Protein AF-A0A259LGR6-F1 (afdb_monomer)

Mean predicted aligned error: 10.88 Å

Structure (mmCIF, N/CA/C/O backbone):
data_AF-A0A259LGR6-F1
#
_entry.id   AF-A0A259LGR6-F1
#
loop_
_atom_site.group_PDB
_atom_site.id
_atom_site.type_symbol
_atom_site.label_atom_id
_atom_site.label_alt_id
_atom_site.label_comp_id
_atom_site.label_asym_id
_atom_site.label_entity_id
_atom_site.label_seq_id
_atom_site.pdbx_PDB_ins_code
_atom_site.Cartn_x
_atom_site.Cartn_y
_atom_site.Cartn_z
_atom_site.occupancy
_atom_site.B_iso_or_equiv
_atom_site.auth_seq_id
_atom_site.auth_comp_id
_atom_site.auth_asym_id
_atom_site.auth_atom_id
_atom_site.pdbx_PDB_model_num
ATOM 1 N N . MET A 1 1 ? -5.328 -1.300 -10.225 1.00 86.06 1 MET A N 1
ATOM 2 C CA . MET A 1 1 ? -5.476 -0.075 -9.410 1.00 86.06 1 MET A CA 1
ATOM 3 C C . MET A 1 1 ? -6.886 0.064 -8.872 1.00 86.06 1 MET A C 1
ATOM 5 O O . MET A 1 1 ? -7.035 0.034 -7.660 1.00 86.06 1 MET A O 1
ATOM 9 N N . MET A 1 2 ? -7.906 0.166 -9.736 1.00 92.00 2 MET A N 1
ATOM 10 C CA . MET A 1 2 ? -9.292 0.417 -9.302 1.00 92.00 2 MET A CA 1
ATOM 11 C C . MET A 1 2 ? -9.820 -0.614 -8.302 1.00 92.00 2 MET A C 1
ATOM 13 O O . MET A 1 2 ? -10.477 -0.239 -7.342 1.00 92.00 2 MET A O 1
ATOM 17 N N . ILE A 1 3 ? -9.450 -1.888 -8.457 1.00 94.19 3 ILE A N 1
ATOM 18 C CA . ILE A 1 3 ? -9.841 -2.928 -7.500 1.00 94.19 3 ILE A CA 1
ATOM 19 C C . ILE A 1 3 ? -9.237 -2.727 -6.101 1.00 94.19 3 ILE A C 1
ATOM 21 O O . ILE A 1 3 ? -9.931 -2.910 -5.110 1.00 94.19 3 ILE A O 1
ATOM 25 N N . GLY A 1 4 ? -7.976 -2.289 -6.006 1.00 93.44 4 GLY A N 1
ATOM 26 C CA . GLY A 1 4 ? -7.335 -2.006 -4.718 1.00 93.44 4 GLY A CA 1
ATOM 27 C C . GLY A 1 4 ? -7.973 -0.804 -4.021 1.00 93.44 4 GLY A C 1
ATOM 28 O O . GLY A 1 4 ? -8.280 -0.871 -2.835 1.00 93.44 4 GLY A O 1
ATOM 29 N N . LEU A 1 5 ? -8.261 0.259 -4.784 1.00 93.44 5 LEU A N 1
ATOM 30 C CA . LEU A 1 5 ? -8.957 1.441 -4.265 1.00 93.44 5 LEU A CA 1
ATOM 31 C C . LEU A 1 5 ? -10.384 1.101 -3.800 1.00 93.44 5 LEU A C 1
ATOM 33 O O . LEU A 1 5 ? -10.808 1.546 -2.739 1.00 93.44 5 LEU A O 1
ATOM 37 N N . TYR A 1 6 ? -11.097 0.277 -4.573 1.00 96.00 6 TYR A N 1
ATOM 38 C CA . TYR A 1 6 ? -12.436 -0.193 -4.229 1.00 96.00 6 TYR A CA 1
ATOM 39 C C . TYR A 1 6 ? -12.437 -0.962 -2.904 1.00 96.00 6 TYR A C 1
ATOM 41 O O . TYR A 1 6 ? -13.186 -0.615 -1.998 1.00 96.00 6 TYR A O 1
ATOM 49 N N . ILE A 1 7 ? -11.545 -1.945 -2.742 1.00 94.81 7 ILE A N 1
ATOM 50 C CA . ILE A 1 7 ? -11.447 -2.721 -1.497 1.00 94.81 7 ILE A CA 1
ATOM 51 C C . ILE A 1 7 ? -11.078 -1.816 -0.311 1.00 94.81 7 ILE A C 1
ATOM 53 O O . ILE A 1 7 ? -11.665 -1.946 0.760 1.00 94.81 7 ILE A O 1
ATOM 57 N N . ALA A 1 8 ? -10.139 -0.880 -0.490 1.00 93.69 8 ALA A N 1
ATOM 58 C CA . ALA A 1 8 ? -9.705 0.024 0.576 1.00 93.69 8 ALA A CA 1
ATOM 59 C C . ALA A 1 8 ? -10.837 0.935 1.094 1.00 93.69 8 ALA A C 1
ATOM 61 O O . ALA A 1 8 ? -10.877 1.261 2.286 1.00 93.69 8 ALA A O 1
ATOM 62 N N . PHE A 1 9 ? -11.754 1.342 0.212 1.00 93.19 9 PHE A N 1
ATOM 63 C CA . PHE A 1 9 ? -12.869 2.217 0.568 1.00 93.19 9 PHE A CA 1
ATOM 64 C C . PHE A 1 9 ? -14.114 1.456 1.034 1.00 93.19 9 PHE A C 1
ATOM 66 O O . PHE A 1 9 ? -14.775 1.901 1.965 1.00 93.19 9 PHE A O 1
ATOM 73 N N . SER A 1 10 ? -14.430 0.319 0.414 1.00 95.44 10 SER A N 1
ATOM 74 C CA . SER A 1 10 ? -15.681 -0.408 0.657 1.00 95.44 10 SER A CA 1
ATOM 75 C C . SER A 1 10 ? -15.605 -1.464 1.758 1.00 95.44 10 SER A C 1
ATOM 77 O O . SER A 1 10 ? -16.646 -1.962 2.169 1.00 95.44 10 SER A O 1
ATOM 79 N N . ALA A 1 11 ? -14.416 -1.853 2.224 1.00 93.75 11 ALA A N 1
ATOM 80 C CA . ALA A 1 11 ? -14.309 -2.835 3.297 1.00 93.75 11 ALA A CA 1
ATOM 81 C C . ALA A 1 11 ? -14.564 -2.206 4.677 1.00 93.75 11 ALA A C 1
ATOM 83 O O . ALA A 1 11 ? -13.938 -1.210 5.033 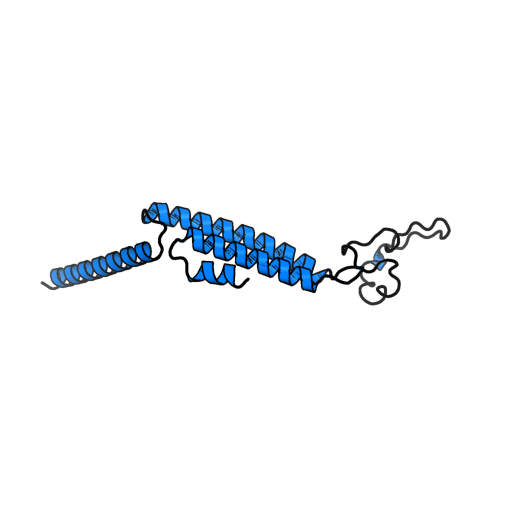1.00 93.75 11 ALA A O 1
ATOM 84 N N . GLU A 1 12 ? -15.429 -2.838 5.470 1.00 94.25 12 GLU A N 1
ATOM 85 C CA . GLU A 1 12 ? -15.658 -2.492 6.884 1.00 94.25 12 GLU A CA 1
ATOM 86 C C . GLU A 1 12 ? -14.577 -3.111 7.784 1.00 94.25 12 GLU A C 1
ATOM 88 O O . GLU A 1 12 ? -14.041 -2.452 8.675 1.00 94.25 12 GLU A O 1
ATOM 93 N N . ASN A 1 13 ? -14.125 -4.318 7.439 1.00 96.44 13 ASN A N 1
ATOM 94 C CA . ASN A 1 13 ? -13.025 -4.989 8.120 1.00 96.44 13 ASN A CA 1
ATOM 95 C C . ASN A 1 13 ? -11.675 -4.292 7.874 1.00 96.44 13 ASN A C 1
ATOM 97 O O . ASN A 1 13 ? -11.220 -4.151 6.728 1.00 96.44 13 ASN A O 1
ATOM 101 N N . LEU A 1 14 ? -10.976 -3.946 8.956 1.00 96.00 14 LEU A N 1
ATOM 102 C CA . LEU A 1 14 ? -9.715 -3.204 8.905 1.00 96.00 14 LEU A CA 1
ATOM 103 C C . LEU A 1 14 ? -8.585 -3.963 8.183 1.00 96.00 14 LEU A C 1
ATOM 105 O O . LEU A 1 14 ? -7.795 -3.350 7.462 1.00 96.00 14 LEU A O 1
ATOM 109 N N . ILE A 1 15 ? -8.523 -5.296 8.301 1.00 96.06 15 ILE A N 1
ATOM 110 C CA . ILE A 1 15 ? -7.523 -6.121 7.598 1.00 96.06 15 ILE A CA 1
ATOM 111 C C . ILE A 1 15 ? -7.784 -6.092 6.092 1.00 96.06 15 ILE A C 1
ATOM 113 O O . ILE A 1 15 ? -6.855 -5.928 5.300 1.00 96.06 15 ILE A O 1
ATOM 117 N N . LYS A 1 16 ? -9.050 -6.202 5.671 1.00 95.44 16 LYS A N 1
ATOM 118 C CA . LYS A 1 16 ? -9.415 -6.136 4.247 1.00 95.44 16 LYS A CA 1
ATOM 119 C C . LYS A 1 16 ? -9.087 -4.768 3.650 1.00 95.44 16 LYS A C 1
ATOM 121 O O . LYS A 1 16 ? -8.556 -4.722 2.541 1.00 95.44 16 LYS A O 1
ATOM 126 N N . ARG A 1 17 ? -9.309 -3.670 4.385 1.00 95.94 17 ARG A N 1
ATOM 127 C CA . ARG A 1 17 ? -8.886 -2.325 3.945 1.00 95.94 17 ARG A CA 1
ATOM 128 C C . ARG A 1 17 ? -7.377 -2.252 3.730 1.00 95.94 17 ARG A C 1
ATOM 130 O O . ARG A 1 17 ? -6.934 -1.713 2.716 1.00 95.94 17 ARG A O 1
ATOM 137 N N . LEU A 1 18 ? -6.595 -2.849 4.632 1.00 96.25 18 LEU A N 1
ATOM 138 C CA . LEU A 1 18 ? -5.138 -2.888 4.523 1.00 96.25 18 LEU A CA 1
ATOM 139 C C . LEU A 1 18 ? -4.656 -3.706 3.312 1.00 96.25 18 LEU A C 1
ATOM 141 O O . LEU A 1 18 ? -3.744 -3.283 2.603 1.00 96.25 18 LEU A O 1
ATOM 145 N N . VAL A 1 19 ? -5.303 -4.840 3.027 1.00 95.81 19 VAL A N 1
ATOM 146 C CA . VAL A 1 19 ? -5.048 -5.634 1.810 1.00 95.81 19 VAL A CA 1
ATOM 147 C C . VAL A 1 19 ? -5.423 -4.849 0.547 1.00 95.81 19 VAL A C 1
ATOM 149 O O . VAL A 1 19 ? -4.693 -4.878 -0.442 1.00 95.81 19 VAL A O 1
ATOM 152 N N . GLY A 1 20 ? -6.525 -4.096 0.567 1.00 95.12 20 GLY A N 1
ATOM 153 C CA . GLY A 1 20 ? -6.890 -3.197 -0.532 1.00 95.12 20 GLY A CA 1
ATOM 154 C C . GLY A 1 20 ? -5.812 -2.146 -0.807 1.00 95.12 20 GLY A C 1
ATOM 155 O O . GLY A 1 20 ? -5.428 -1.929 -1.960 1.00 95.12 20 GLY A O 1
ATOM 156 N N . LEU A 1 21 ? -5.264 -1.553 0.257 1.00 93.88 21 LEU A N 1
ATOM 157 C CA . LEU A 1 21 ? -4.197 -0.558 0.175 1.00 93.88 21 LEU A CA 1
ATOM 158 C C . LEU A 1 21 ? -2.888 -1.142 -0.385 1.00 93.88 21 LEU A C 1
ATOM 160 O O . LEU A 1 21 ? -2.259 -0.511 -1.235 1.00 93.88 21 LEU A O 1
ATOM 164 N N . SER A 1 22 ? -2.504 -2.359 0.015 1.00 94.62 22 SER A N 1
ATOM 165 C CA . SER A 1 22 ? -1.297 -3.014 -0.508 1.00 94.62 22 SER A CA 1
ATOM 166 C C . SER A 1 22 ? -1.427 -3.359 -1.995 1.00 94.62 22 SER A C 1
ATOM 168 O O . SER A 1 22 ? -0.523 -3.069 -2.779 1.00 94.62 22 SER A O 1
ATOM 170 N N . ILE A 1 23 ? -2.587 -3.865 -2.426 1.00 94.94 23 ILE A N 1
ATOM 171 C CA . ILE A 1 23 ? -2.879 -4.141 -3.843 1.00 94.94 23 ILE A CA 1
ATOM 172 C C . ILE A 1 23 ? -2.865 -2.849 -4.666 1.00 94.94 23 ILE A C 1
ATOM 174 O O . ILE A 1 23 ? -2.335 -2.818 -5.785 1.00 94.94 23 ILE A O 1
ATOM 178 N N . PHE A 1 24 ? -3.443 -1.769 -4.134 1.00 95.12 24 PHE A N 1
ATOM 179 C CA . PHE A 1 24 ? -3.396 -0.454 -4.766 1.00 95.12 24 PHE A CA 1
ATOM 180 C C . PHE A 1 24 ? -1.948 -0.010 -4.993 1.00 95.12 24 PHE A C 1
ATOM 182 O O . PHE A 1 24 ? -1.589 0.348 -6.120 1.00 95.12 24 PHE A O 1
ATOM 189 N N . GLN A 1 25 ? -1.110 -0.129 -3.963 1.00 94.06 25 GLN A N 1
ATOM 190 C CA . GLN A 1 25 ? 0.289 0.258 -4.022 1.00 94.06 25 GLN A CA 1
ATOM 191 C C . GLN A 1 25 ? 1.106 -0.585 -5.013 1.00 94.06 25 GLN A C 1
ATOM 193 O O . GLN A 1 25 ? 1.825 -0.040 -5.847 1.00 94.06 25 GLN A O 1
ATOM 198 N N . THR A 1 26 ? 0.974 -1.913 -4.991 1.00 93.69 26 THR A N 1
ATOM 199 C CA . THR A 1 26 ? 1.666 -2.773 -5.962 1.00 93.69 26 THR A CA 1
ATOM 200 C C . THR A 1 26 ? 1.247 -2.432 -7.390 1.00 93.69 26 THR A C 1
ATOM 202 O O . THR A 1 26 ? 2.086 -2.404 -8.291 1.00 93.69 26 THR A O 1
ATOM 205 N N . THR A 1 27 ? -0.033 -2.108 -7.615 1.00 95.06 27 THR A N 1
ATOM 206 C CA . THR A 1 27 ? -0.489 -1.800 -8.974 1.00 95.06 27 THR A CA 1
ATOM 207 C C . THR A 1 27 ? 0.040 -0.463 -9.491 1.00 95.06 27 THR A C 1
ATOM 209 O O . THR A 1 27 ? 0.384 -0.381 -10.669 1.00 95.06 27 THR A O 1
ATOM 212 N N . ILE A 1 28 ? 0.107 0.581 -8.655 1.00 92.12 28 ILE A N 1
ATOM 213 C CA . ILE A 1 28 ? 0.689 1.861 -9.089 1.00 92.12 28 ILE A CA 1
ATOM 214 C C . ILE A 1 28 ? 2.185 1.712 -9.366 1.00 92.12 28 ILE A C 1
ATOM 216 O O . ILE A 1 28 ? 2.676 2.289 -10.336 1.00 92.12 28 ILE A O 1
ATOM 220 N N . CYS A 1 29 ? 2.880 0.855 -8.609 1.00 91.44 29 CYS A N 1
ATOM 221 C CA . CYS A 1 29 ? 4.280 0.570 -8.877 1.00 91.44 29 CYS A CA 1
ATOM 222 C C . CYS A 1 29 ? 4.484 -0.070 -10.255 1.00 91.44 29 CYS A C 1
ATOM 224 O O . CYS A 1 29 ? 5.284 0.413 -11.053 1.00 91.44 29 CYS A O 1
ATOM 226 N N . LEU A 1 30 ? 3.714 -1.111 -10.584 1.00 91.19 30 LEU A N 1
ATOM 227 C CA . LEU A 1 30 ? 3.797 -1.767 -11.895 1.00 91.19 30 LEU A CA 1
ATOM 228 C C . LEU A 1 30 ? 3.408 -0.837 -13.051 1.00 91.19 30 LEU A C 1
ATOM 230 O O . LEU A 1 30 ? 4.023 -0.882 -14.119 1.00 91.19 30 LEU A O 1
ATOM 234 N N . PHE A 1 31 ? 2.417 0.029 -12.837 1.00 90.94 31 PHE A N 1
ATOM 235 C CA . PHE A 1 31 ? 2.041 1.049 -13.810 1.00 90.94 31 PHE A CA 1
ATOM 236 C C . PHE A 1 31 ? 3.208 2.005 -14.096 1.00 90.94 31 PHE A C 1
ATOM 238 O O . PHE A 1 31 ? 3.545 2.230 -15.256 1.00 90.94 31 PHE A O 1
ATOM 245 N N . TYR A 1 32 ? 3.881 2.502 -13.057 1.00 90.31 32 TYR A N 1
ATOM 246 C CA . TYR A 1 32 ? 4.984 3.450 -13.211 1.00 90.31 32 TYR A CA 1
ATOM 247 C C . TYR A 1 32 ? 6.246 2.813 -13.816 1.00 90.31 32 TYR A C 1
ATOM 249 O O . TYR A 1 32 ? 6.893 3.421 -14.667 1.00 90.31 32 TYR A O 1
ATOM 257 N N . VAL A 1 33 ? 6.569 1.563 -13.455 1.00 89.75 33 VAL A N 1
ATOM 258 C CA . VAL A 1 33 ? 7.658 0.799 -14.100 1.00 89.75 33 VAL A CA 1
ATOM 259 C C . VAL A 1 33 ? 7.390 0.627 -15.596 1.00 89.75 33 VAL A C 1
ATOM 261 O O . VAL A 1 33 ? 8.304 0.768 -16.405 1.00 89.75 33 VAL A O 1
ATOM 264 N N . SER A 1 34 ? 6.135 0.375 -15.978 1.00 89.19 34 SER A N 1
ATOM 265 C CA . SER A 1 34 ? 5.761 0.208 -17.387 1.00 89.19 34 SER A CA 1
ATOM 266 C C . SER A 1 34 ? 5.999 1.478 -18.210 1.00 89.19 34 SER A C 1
ATOM 268 O O . SER A 1 34 ? 6.413 1.375 -19.361 1.00 89.19 34 SER A O 1
ATOM 270 N N . LEU A 1 35 ? 5.817 2.666 -17.620 1.00 88.06 35 LEU A N 1
ATOM 271 C CA . LEU A 1 35 ? 6.132 3.950 -18.264 1.00 88.06 35 LEU A CA 1
ATOM 272 C C . LEU A 1 35 ? 7.643 4.182 -18.434 1.00 88.06 35 LEU A C 1
ATOM 274 O O . LEU A 1 35 ? 8.057 4.905 -19.334 1.00 88.06 35 LEU A O 1
ATOM 278 N N . GLY A 1 36 ? 8.470 3.579 -17.576 1.00 84.56 36 GLY A N 1
ATOM 279 C CA . GLY A 1 36 ? 9.930 3.679 -17.643 1.00 84.56 36 GLY A CA 1
ATOM 280 C C . GLY A 1 36 ? 10.599 2.727 -18.632 1.00 84.56 36 GLY A C 1
ATOM 281 O O . GLY A 1 36 ? 11.804 2.853 -18.870 1.00 84.56 36 GLY A O 1
ATOM 282 N N . LYS A 1 37 ? 9.846 1.775 -19.200 1.00 85.69 37 LYS A N 1
ATOM 283 C CA . LYS A 1 37 ? 10.376 0.772 -20.123 1.00 85.69 37 LYS A CA 1
ATOM 284 C C . LYS A 1 37 ? 10.589 1.370 -21.512 1.00 85.69 37 LYS A C 1
ATOM 286 O O . LYS A 1 37 ? 9.639 1.771 -22.178 1.00 85.69 37 LYS A O 1
ATOM 291 N N . VAL A 1 38 ? 11.832 1.329 -21.983 1.00 84.44 38 VAL A N 1
ATOM 292 C CA . VAL A 1 38 ? 12.205 1.685 -23.358 1.00 84.44 38 VAL A CA 1
ATOM 293 C C . VAL A 1 38 ? 12.331 0.406 -24.192 1.00 84.44 38 VAL A C 1
ATOM 295 O O . VAL A 1 38 ? 12.812 -0.619 -23.704 1.00 84.44 38 VAL A O 1
ATOM 298 N N . SER A 1 39 ? 11.874 0.428 -25.448 1.00 83.00 39 SER A N 1
ATOM 299 C CA . SER A 1 39 ? 12.008 -0.724 -26.351 1.00 83.00 39 SER A CA 1
ATOM 300 C C . SER A 1 39 ? 13.485 -1.004 -26.642 1.00 83.00 39 SER A C 1
ATOM 302 O O . SER A 1 39 ? 14.204 -0.104 -27.059 1.00 83.00 39 SER A O 1
ATOM 304 N N . GLY A 1 40 ? 13.940 -2.239 -26.405 1.00 83.19 40 GLY A N 1
ATOM 305 C CA . GLY A 1 40 ? 15.357 -2.609 -26.524 1.00 83.19 40 GLY A CA 1
ATOM 306 C C . GLY A 1 40 ? 16.255 -2.092 -25.390 1.00 83.19 40 GLY A C 1
ATOM 307 O O . GLY A 1 40 ? 17.460 -2.305 -25.442 1.00 83.19 40 GLY A O 1
ATOM 308 N N . GLY A 1 41 ? 15.684 -1.440 -24.369 1.00 83.25 41 GLY A N 1
ATOM 309 C CA . GLY A 1 41 ? 16.426 -0.909 -23.231 1.00 83.25 41 GLY A CA 1
ATOM 310 C C . GLY A 1 41 ? 16.864 -1.994 -22.244 1.00 83.25 41 GLY A C 1
ATOM 311 O O . GLY A 1 41 ? 16.044 -2.796 -21.793 1.00 83.25 41 GLY A O 1
ATOM 312 N N . THR A 1 42 ? 18.139 -1.987 -21.862 1.00 85.69 42 THR A N 1
ATOM 313 C CA . THR A 1 42 ? 18.687 -2.794 -20.764 1.00 85.69 42 THR A CA 1
ATOM 314 C C . THR A 1 42 ? 18.498 -2.100 -19.406 1.00 85.69 42 THR A C 1
ATOM 316 O O . THR A 1 42 ? 17.986 -0.977 -19.326 1.00 85.69 42 THR A O 1
ATOM 319 N N . ALA A 1 43 ? 18.841 -2.784 -18.313 1.00 86.69 43 ALA A N 1
ATOM 320 C CA . ALA A 1 43 ? 18.774 -2.231 -16.959 1.00 86.69 43 ALA A CA 1
ATOM 321 C C . ALA A 1 43 ? 19.699 -1.006 -16.827 1.00 86.69 43 ALA A C 1
ATOM 323 O O . ALA A 1 43 ? 20.787 -1.057 -17.387 1.00 86.69 43 ALA A O 1
ATOM 324 N N . PRO A 1 44 ? 19.320 0.057 -16.086 1.00 86.00 44 PRO A N 1
ATOM 325 C CA . PRO A 1 44 ? 20.072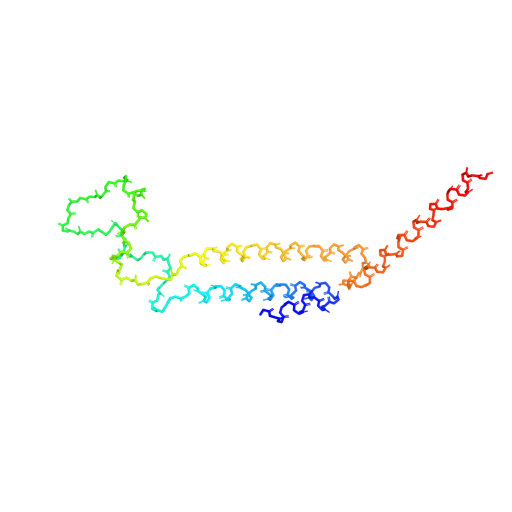 1.315 -15.985 1.00 86.00 44 PRO A CA 1
ATOM 326 C C . PRO A 1 44 ? 21.354 1.179 -15.137 1.00 86.00 44 PRO A C 1
ATOM 328 O O . PRO A 1 44 ? 21.490 1.793 -14.081 1.00 86.00 44 PRO A O 1
ATOM 331 N N . ILE A 1 45 ? 22.277 0.327 -15.576 1.00 86.31 45 ILE A N 1
ATOM 332 C CA . ILE A 1 45 ? 23.568 0.024 -14.956 1.00 86.31 45 ILE A CA 1
ATOM 333 C C . ILE A 1 45 ? 24.584 -0.061 -16.093 1.00 86.31 45 ILE A C 1
ATOM 335 O O . ILE A 1 45 ? 24.459 -0.942 -16.936 1.00 86.31 45 ILE A O 1
ATOM 339 N N . LEU A 1 46 ? 25.570 0.839 -16.112 1.00 85.19 46 LEU A N 1
ATOM 340 C CA . LEU A 1 46 ? 26.564 0.904 -17.186 1.00 85.19 46 LEU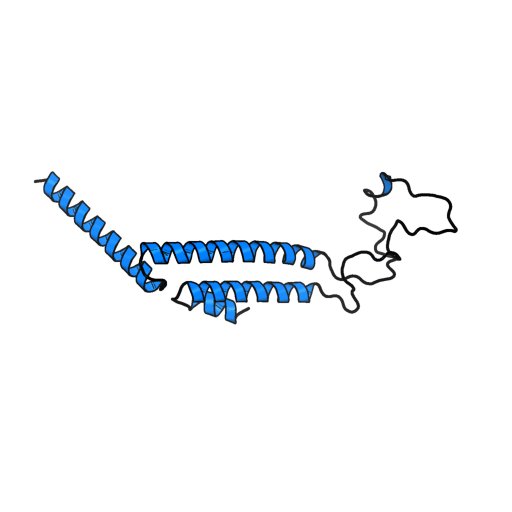 A CA 1
ATOM 341 C C . LEU A 1 46 ? 27.321 -0.421 -17.323 1.00 85.19 46 LEU A C 1
ATOM 343 O O . LEU A 1 46 ? 27.878 -0.939 -16.351 1.00 85.19 46 LEU A O 1
ATOM 347 N N . LEU A 1 47 ? 27.343 -0.949 -18.542 1.00 84.31 47 LEU A N 1
ATOM 348 C CA . LEU A 1 47 ? 28.147 -2.107 -18.907 1.00 84.31 47 LEU A CA 1
ATOM 349 C C . LEU A 1 47 ? 29.600 -1.689 -19.169 1.00 84.31 47 LEU A C 1
ATOM 351 O O . LEU A 1 47 ? 29.832 -0.534 -19.519 1.00 84.31 47 LEU A O 1
ATOM 355 N N . PRO A 1 48 ? 30.582 -2.603 -19.037 1.00 78.94 48 PRO A N 1
ATOM 356 C CA . PRO A 1 48 ? 32.004 -2.285 -19.201 1.00 78.94 48 PRO A CA 1
ATOM 357 C C . PRO A 1 48 ? 32.356 -1.564 -20.510 1.00 78.94 48 PRO A C 1
ATOM 359 O O . PRO A 1 48 ? 33.225 -0.694 -20.500 1.00 78.94 48 PRO A O 1
ATOM 362 N N . GLU A 1 49 ? 31.665 -1.884 -21.608 1.00 76.75 49 GLU A N 1
ATOM 363 C CA . GLU A 1 49 ? 31.840 -1.230 -22.917 1.00 76.75 49 GLU A CA 1
ATOM 364 C C . GLU A 1 49 ? 31.388 0.242 -22.920 1.00 76.75 49 GLU A C 1
ATOM 366 O O . GLU A 1 49 ? 31.943 1.050 -23.653 1.00 76.75 49 GLU A O 1
ATOM 371 N N . ASP A 1 50 ? 30.462 0.609 -22.029 1.00 74.88 50 ASP A N 1
ATOM 372 C CA . ASP A 1 50 ? 29.941 1.969 -21.846 1.00 74.88 50 ASP A CA 1
ATOM 373 C C . ASP A 1 50 ? 30.562 2.677 -20.620 1.00 74.88 50 ASP A C 1
ATOM 375 O O . ASP A 1 50 ? 30.113 3.754 -20.214 1.00 74.88 50 ASP A O 1
ATOM 379 N N . THR A 1 51 ? 31.577 2.079 -19.973 1.00 70.81 51 THR A N 1
ATOM 380 C CA . THR A 1 51 ? 32.242 2.702 -18.818 1.00 70.81 51 THR A CA 1
ATOM 381 C C . THR A 1 51 ? 33.350 3.671 -19.244 1.00 70.81 51 THR A C 1
ATOM 383 O O . THR A 1 51 ? 34.166 3.340 -20.101 1.00 70.81 51 THR A O 1
ATOM 386 N N . PRO A 1 52 ? 33.502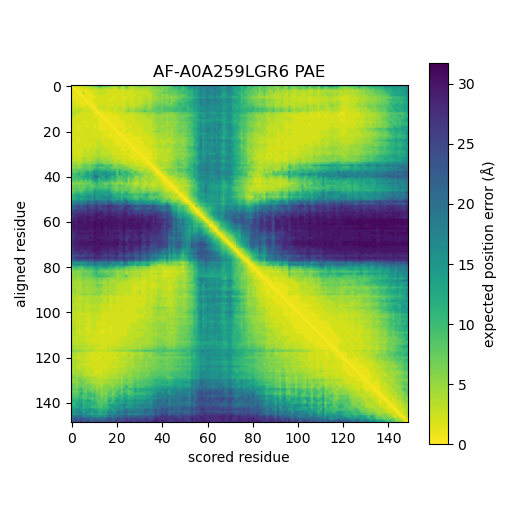 4.827 -18.568 1.00 63.81 52 PRO A N 1
ATOM 387 C CA .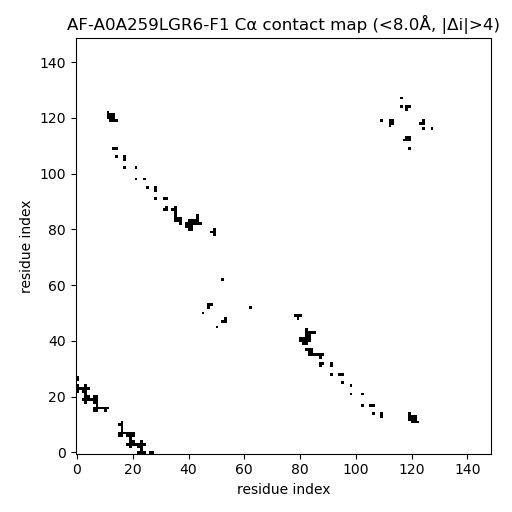 PRO A 1 52 ? 34.622 5.746 -18.805 1.00 63.81 52 PRO A CA 1
ATOM 388 C C . PRO A 1 52 ? 36.009 5.175 -18.456 1.00 63.81 52 PRO A C 1
ATOM 390 O O . PRO A 1 52 ? 37.016 5.819 -18.734 1.00 63.81 52 PRO A O 1
ATOM 393 N N . TYR A 1 53 ? 36.055 4.005 -17.810 1.00 59.41 53 TYR A N 1
ATOM 394 C CA . TYR A 1 53 ? 37.263 3.317 -17.348 1.00 59.41 53 TYR A CA 1
ATOM 395 C C . TYR A 1 53 ? 37.590 2.082 -18.194 1.00 59.41 53 TYR A C 1
ATOM 397 O O . TYR A 1 53 ? 38.209 1.145 -17.688 1.00 59.41 53 TYR A O 1
ATOM 405 N N . HIS A 1 54 ? 37.180 2.058 -19.466 1.00 59.53 54 HIS A N 1
ATOM 406 C CA . HIS A 1 54 ? 37.631 1.024 -20.388 1.00 59.53 54 HIS A CA 1
ATOM 407 C C . HIS A 1 54 ? 39.168 0.968 -20.363 1.00 59.53 54 HIS A C 1
ATOM 409 O O . HIS A 1 54 ? 39.842 1.933 -20.724 1.00 59.53 54 HIS A O 1
ATOM 415 N N . TYR A 1 55 ? 39.720 -0.142 -19.863 1.00 52.03 55 TYR A N 1
ATOM 416 C CA . TYR A 1 55 ? 41.152 -0.404 -19.934 1.00 52.03 55 TYR A CA 1
ATOM 417 C C . TYR A 1 55 ? 41.469 -0.741 -21.386 1.00 52.03 55 TYR A C 1
ATOM 419 O O . TYR A 1 55 ? 41.349 -1.887 -21.814 1.00 52.03 55 TYR A O 1
ATOM 427 N N . ASP A 1 56 ? 41.805 0.295 -22.142 1.00 53.06 56 ASP A N 1
ATOM 428 C CA . ASP A 1 56 ? 42.234 0.183 -23.522 1.00 53.06 56 ASP A CA 1
ATOM 429 C C . ASP A 1 56 ? 43.748 -0.103 -23.524 1.00 53.06 56 ASP A C 1
ATOM 431 O O . ASP A 1 56 ? 44.533 0.764 -23.129 1.00 53.06 56 ASP A O 1
ATOM 435 N N . PRO A 1 57 ? 44.213 -1.304 -23.920 1.00 49.88 57 PRO A N 1
ATOM 436 C CA . PRO A 1 57 ? 45.634 -1.660 -23.866 1.00 49.88 57 PRO A CA 1
ATOM 437 C C . PRO A 1 57 ? 46.499 -0.858 -24.857 1.00 49.88 57 PRO A C 1
ATOM 439 O O . PRO A 1 57 ? 47.718 -1.015 -24.870 1.00 49.88 57 PRO A O 1
ATOM 442 N N . VAL A 1 58 ? 45.879 -0.018 -25.695 1.00 53.59 58 VAL A N 1
ATOM 443 C CA . VAL A 1 58 ? 46.522 0.765 -26.762 1.00 53.59 58 VAL A CA 1
ATOM 444 C C . VAL A 1 58 ? 46.750 2.234 -26.361 1.00 53.59 58 VAL A C 1
ATOM 446 O O . VAL A 1 58 ? 47.538 2.926 -27.002 1.00 53.59 58 VAL A O 1
ATOM 449 N N . HIS A 1 59 ? 46.127 2.708 -25.276 1.00 55.88 59 HIS A N 1
ATOM 450 C CA . HIS A 1 59 ? 46.255 4.083 -24.790 1.00 55.88 59 HIS A CA 1
ATOM 451 C C . HIS A 1 59 ? 46.879 4.101 -23.382 1.00 55.88 59 HIS A C 1
ATOM 453 O O . HIS A 1 59 ? 46.196 3.945 -22.372 1.00 55.88 59 HIS A O 1
ATOM 459 N N . GLU A 1 60 ? 48.199 4.308 -23.302 1.00 41.25 60 GLU A N 1
ATOM 460 C CA . GLU A 1 60 ? 48.900 4.605 -22.044 1.00 41.25 60 GLU A CA 1
ATOM 461 C C . GLU A 1 60 ? 48.396 5.936 -21.461 1.00 41.25 60 GLU A C 1
ATOM 463 O O . GLU A 1 60 ? 48.844 7.019 -21.833 1.00 41.25 60 GLU A O 1
ATOM 468 N N . GLY A 1 61 ? 47.453 5.866 -20.525 1.00 45.88 61 GLY A N 1
ATOM 469 C CA . GLY A 1 61 ? 47.018 7.033 -19.768 1.00 45.88 61 GLY A CA 1
ATOM 470 C C . GLY A 1 61 ? 45.825 6.727 -18.881 1.00 45.88 61 GLY A C 1
ATOM 471 O O . GLY A 1 61 ? 44.684 6.798 -19.323 1.00 45.88 61 GLY A O 1
ATOM 472 N N . ALA A 1 62 ? 46.078 6.413 -17.609 1.00 50.66 62 ALA A N 1
ATOM 473 C CA . ALA A 1 62 ? 45.017 6.349 -16.610 1.00 50.66 62 ALA A CA 1
ATOM 474 C C . ALA A 1 62 ? 44.308 7.720 -16.533 1.00 50.66 62 ALA A C 1
ATOM 476 O O . ALA A 1 62 ? 44.991 8.731 -16.333 1.00 50.66 62 ALA A O 1
ATOM 477 N N . PRO A 1 63 ? 42.974 7.803 -16.689 1.00 51.78 63 PRO A N 1
ATOM 478 C CA . PRO A 1 63 ? 42.295 9.087 -16.636 1.00 51.78 63 PRO A CA 1
ATOM 479 C C . PRO A 1 63 ? 42.323 9.636 -15.205 1.00 51.78 63 PRO A C 1
ATOM 481 O O . PRO A 1 63 ? 42.122 8.911 -14.228 1.00 51.78 63 PRO A O 1
ATOM 484 N N . ALA A 1 64 ? 42.598 10.937 -15.090 1.00 49.12 64 ALA A N 1
ATOM 485 C CA . ALA A 1 64 ? 42.686 11.645 -13.820 1.00 49.12 64 ALA A CA 1
ATOM 486 C C . ALA A 1 64 ? 41.352 11.596 -13.033 1.00 49.12 64 ALA A C 1
ATOM 488 O O . ALA A 1 64 ? 40.273 11.677 -13.638 1.00 49.12 64 ALA A O 1
ATOM 489 N N . PRO A 1 65 ? 41.410 11.523 -11.687 1.00 49.91 65 PRO A N 1
ATOM 490 C CA . PRO A 1 65 ? 40.240 11.362 -10.814 1.00 49.91 65 PRO A CA 1
ATOM 491 C C . PRO A 1 65 ? 39.265 12.556 -10.828 1.00 49.91 65 PRO A C 1
ATOM 493 O O . PRO A 1 65 ? 38.121 12.415 -10.402 1.00 49.91 65 PRO A O 1
ATOM 496 N N . ASP A 1 66 ? 39.672 13.707 -11.371 1.00 43.16 66 ASP A N 1
ATOM 497 C CA . ASP A 1 66 ? 38.899 14.960 -11.340 1.00 43.16 66 ASP A CA 1
ATOM 498 C C . ASP A 1 66 ? 37.805 15.055 -12.425 1.00 43.16 66 ASP A C 1
ATOM 500 O O . ASP A 1 66 ? 37.001 15.988 -12.439 1.00 43.16 66 ASP A O 1
ATOM 504 N N . SER A 1 67 ? 37.728 14.081 -13.336 1.00 47.94 67 SER A N 1
ATOM 505 C CA . SER A 1 67 ? 36.762 14.080 -14.448 1.00 47.94 67 SER A CA 1
ATOM 506 C C . SER A 1 67 ? 35.346 13.614 -14.068 1.00 47.94 67 SER A C 1
ATOM 508 O O . SER A 1 67 ? 34.420 13.746 -14.869 1.00 47.94 67 SER A O 1
ATOM 510 N N . LEU A 1 68 ? 35.149 13.131 -12.834 1.00 48.47 68 LEU A N 1
ATOM 511 C CA . LEU A 1 68 ? 33.872 12.592 -12.345 1.00 48.47 68 LEU A CA 1
ATOM 512 C C . LEU A 1 68 ? 32.770 13.653 -12.163 1.00 48.47 68 LEU A C 1
ATOM 514 O O . LEU A 1 68 ? 31.592 13.314 -12.222 1.00 48.47 68 LEU A O 1
ATOM 518 N N . VAL A 1 69 ? 33.124 14.927 -11.954 1.00 41.72 69 VAL A N 1
ATOM 519 C CA . VAL A 1 69 ? 32.150 15.983 -11.598 1.00 41.72 69 VAL A CA 1
ATOM 520 C C . VAL A 1 69 ? 31.692 16.812 -12.808 1.00 41.72 69 VAL A C 1
ATOM 522 O O . VAL A 1 69 ? 30.589 17.351 -12.803 1.00 41.72 69 VAL A O 1
ATOM 525 N N . ALA A 1 70 ? 32.483 16.881 -13.883 1.00 40.66 70 ALA A N 1
ATOM 526 C CA . ALA A 1 70 ? 32.174 17.722 -15.047 1.00 40.66 70 ALA A CA 1
ATOM 527 C C . ALA A 1 70 ? 31.286 17.040 -16.114 1.00 40.66 70 ALA A C 1
ATOM 529 O O . ALA A 1 70 ? 30.821 17.695 -17.042 1.00 40.66 70 ALA A O 1
ATOM 530 N N . ALA A 1 71 ? 31.040 15.731 -16.003 1.00 44.72 71 ALA A N 1
ATOM 531 C CA . ALA A 1 71 ? 30.528 14.895 -17.094 1.00 44.72 71 ALA A CA 1
ATOM 532 C C . ALA A 1 71 ? 29.010 14.607 -17.055 1.00 44.72 71 ALA A C 1
ATOM 534 O O . ALA A 1 71 ? 28.564 13.600 -17.594 1.00 44.72 71 ALA A O 1
ATOM 535 N N . ALA A 1 72 ? 28.197 15.464 -16.431 1.00 47.62 72 ALA A N 1
ATOM 536 C CA . ALA A 1 72 ? 26.748 15.236 -16.334 1.00 47.62 72 ALA A CA 1
ATOM 537 C C . ALA A 1 72 ? 25.954 15.582 -17.618 1.00 47.62 72 ALA A C 1
ATOM 539 O O . ALA A 1 72 ? 24.770 15.265 -17.691 1.00 47.62 72 ALA A O 1
ATOM 540 N N . GLY A 1 73 ? 26.568 16.245 -18.609 1.00 44.34 73 GLY A N 1
ATOM 541 C CA . GLY A 1 73 ? 25.832 16.861 -19.725 1.00 44.34 73 GLY A CA 1
ATOM 542 C C . GLY A 1 73 ? 25.893 16.151 -21.082 1.00 44.34 73 GLY A C 1
ATOM 543 O O . GLY A 1 73 ? 24.861 16.028 -21.729 1.00 44.34 73 GLY A O 1
ATOM 544 N N .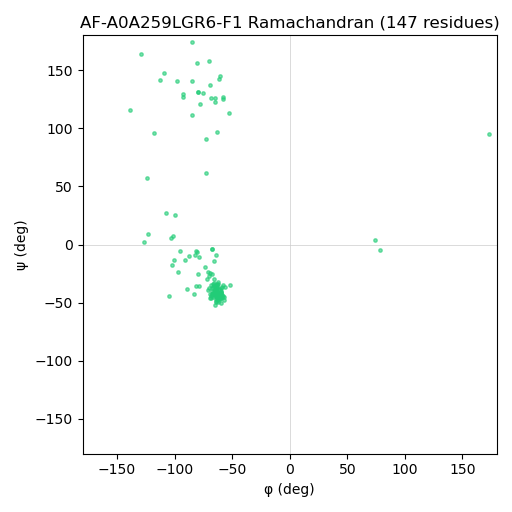 ASP A 1 74 ? 27.072 15.692 -21.523 1.00 44.91 74 ASP A N 1
ATOM 545 C CA . ASP A 1 74 ? 27.354 15.637 -22.977 1.00 44.91 74 ASP A CA 1
ATOM 546 C C . ASP A 1 74 ? 27.816 14.273 -23.537 1.00 44.91 74 ASP A C 1
ATOM 548 O O . ASP A 1 74 ? 28.096 14.159 -24.725 1.00 44.91 74 ASP A O 1
ATOM 552 N N . ARG A 1 75 ? 27.898 13.208 -22.720 1.00 53.31 75 ARG A N 1
ATOM 553 C CA . ARG A 1 75 ? 28.363 11.872 -23.174 1.00 53.31 75 ARG A CA 1
ATOM 554 C C . ARG A 1 75 ? 27.269 10.827 -23.406 1.00 53.31 75 ARG A C 1
ATOM 556 O O . ARG A 1 75 ? 27.587 9.694 -23.740 1.00 53.31 75 ARG A O 1
ATOM 563 N N . PHE A 1 76 ? 25.988 11.183 -23.303 1.00 52.97 76 PHE A N 1
ATOM 564 C CA . PHE A 1 76 ? 24.899 10.245 -23.627 1.00 52.97 76 PHE A CA 1
ATOM 565 C C . PHE A 1 76 ? 24.816 9.882 -25.125 1.00 52.97 76 PHE A C 1
ATOM 567 O O . PHE A 1 76 ? 23.969 9.077 -25.504 1.00 52.97 76 PHE A O 1
ATOM 574 N N . ALA A 1 77 ? 25.650 10.490 -25.975 1.00 51.91 77 ALA A N 1
ATOM 575 C CA . ALA A 1 77 ? 25.588 10.341 -27.424 1.00 51.91 77 ALA A CA 1
ATOM 576 C C . ALA A 1 77 ? 26.224 9.043 -27.966 1.00 51.91 77 ALA A C 1
ATOM 578 O O . ALA A 1 77 ? 25.771 8.578 -29.005 1.00 51.91 77 ALA A O 1
ATOM 579 N N . ASP A 1 78 ? 27.183 8.429 -27.257 1.00 59.50 78 ASP A N 1
ATOM 580 C CA . ASP A 1 78 ? 27.913 7.234 -27.725 1.00 59.50 78 ASP A CA 1
ATOM 581 C C . ASP A 1 78 ? 27.808 6.069 -26.723 1.00 59.50 78 ASP A C 1
ATOM 583 O O . ASP A 1 78 ? 28.809 5.574 -26.210 1.00 59.50 78 ASP A O 1
ATOM 587 N N . LEU A 1 79 ? 26.584 5.642 -26.393 1.00 70.00 79 LEU A N 1
ATOM 588 C CA . LEU A 1 79 ? 26.375 4.381 -25.672 1.00 70.00 79 LEU A CA 1
ATOM 589 C C . LEU A 1 79 ? 26.152 3.255 -26.688 1.00 70.00 79 LEU A C 1
ATOM 591 O O . LEU A 1 79 ? 25.281 3.357 -27.556 1.00 70.00 79 LEU A O 1
ATOM 595 N N . HIS A 1 80 ? 26.896 2.158 -26.547 1.00 76.50 80 HIS A N 1
ATOM 596 C CA . HIS A 1 80 ? 26.692 0.924 -27.307 1.00 76.50 80 HIS A CA 1
ATOM 597 C C . HIS A 1 80 ? 25.350 0.269 -26.965 1.00 76.50 80 HIS A C 1
ATOM 599 O O . HIS A 1 80 ? 24.733 -0.381 -27.816 1.00 76.50 80 HIS A O 1
ATOM 605 N N . HIS A 1 81 ? 24.868 0.459 -25.734 1.00 82.62 81 HIS A N 1
ATOM 606 C CA . HIS A 1 81 ? 23.595 -0.080 -25.277 1.00 82.62 81 HIS A CA 1
ATOM 607 C C . HIS A 1 81 ? 22.548 1.005 -25.008 1.00 82.62 81 HIS A C 1
ATOM 609 O O . HIS A 1 81 ? 22.815 2.062 -24.445 1.00 82.62 81 HIS A O 1
ATOM 615 N N . VAL A 1 82 ? 21.298 0.706 -25.368 1.00 86.00 82 VAL A N 1
ATOM 616 C CA . VAL A 1 82 ? 20.139 1.507 -24.960 1.00 86.00 82 VAL A CA 1
ATOM 617 C C . VAL A 1 82 ? 19.771 1.118 -23.535 1.00 86.00 82 VAL A C 1
ATOM 619 O O . VAL A 1 82 ? 19.612 -0.064 -23.242 1.00 86.00 82 VAL A O 1
ATOM 622 N N . TYR A 1 83 ? 19.577 2.098 -22.658 1.00 86.12 83 TYR A N 1
ATOM 623 C CA . TYR A 1 83 ? 19.221 1.888 -21.255 1.00 86.12 83 TYR A CA 1
ATOM 624 C C . TYR A 1 83 ? 17.777 2.316 -20.978 1.00 86.12 83 TYR A C 1
ATOM 626 O O . TYR A 1 83 ? 17.248 3.244 -21.590 1.00 86.12 83 TYR A O 1
ATOM 634 N N . SER A 1 84 ? 17.119 1.631 -20.044 1.00 88.50 84 SER A N 1
ATOM 635 C CA . SER A 1 84 ? 15.808 2.045 -19.531 1.00 88.50 84 SER A CA 1
ATOM 636 C C . SER A 1 84 ? 15.928 3.308 -18.674 1.00 88.50 84 SER A C 1
ATOM 638 O O . SER A 1 84 ? 16.994 3.603 -18.134 1.00 88.50 84 SER A O 1
ATOM 640 N N . ASN A 1 85 ? 14.830 4.053 -18.507 1.00 87.81 85 ASN A N 1
ATOM 641 C CA . ASN A 1 85 ? 14.855 5.299 -17.741 1.00 87.81 85 ASN A CA 1
ATOM 642 C C . ASN A 1 85 ? 15.187 5.022 -16.252 1.00 87.81 85 ASN A C 1
ATOM 644 O O . ASN A 1 85 ? 14.449 4.272 -15.601 1.00 87.81 85 ASN A O 1
ATOM 648 N N . PRO A 1 86 ? 16.249 5.625 -15.680 1.00 89.25 86 PRO A N 1
ATOM 649 C CA . PRO A 1 86 ? 16.625 5.407 -14.283 1.00 89.25 86 PRO A CA 1
ATOM 650 C C . PRO A 1 86 ? 15.651 6.052 -13.285 1.00 89.25 86 PRO A C 1
ATOM 652 O O . PRO A 1 86 ? 15.548 5.590 -12.148 1.00 89.25 86 PRO A O 1
ATOM 655 N N . LEU A 1 87 ? 14.907 7.092 -13.689 1.00 89.94 87 LEU A N 1
ATOM 656 C CA . LEU A 1 87 ? 14.036 7.849 -12.784 1.00 89.94 87 LEU A CA 1
ATOM 657 C C . LEU A 1 87 ? 12.885 6.989 -12.229 1.00 89.94 87 LEU A C 1
ATOM 659 O O . LEU A 1 87 ? 12.758 6.908 -11.005 1.00 89.94 87 LEU A O 1
ATOM 663 N N . PRO A 1 88 ? 12.084 6.276 -13.053 1.00 91.31 88 PRO A N 1
ATOM 664 C CA . PRO A 1 88 ? 11.064 5.364 -12.538 1.00 91.31 88 PRO A CA 1
ATOM 665 C C . PRO A 1 88 ? 11.628 4.269 -11.629 1.00 91.31 88 PRO A C 1
ATOM 667 O O . PRO A 1 88 ? 10.985 3.916 -10.648 1.00 91.31 88 PRO A O 1
ATOM 670 N N . HIS A 1 89 ? 12.833 3.761 -11.898 1.00 87.69 89 HIS A N 1
ATOM 671 C CA . HIS A 1 89 ? 13.447 2.710 -11.081 1.00 87.69 89 HIS A CA 1
ATOM 672 C C . HIS A 1 89 ? 13.685 3.162 -9.633 1.00 87.69 89 HIS A C 1
ATOM 674 O O . HIS A 1 89 ? 13.298 2.469 -8.690 1.00 87.69 89 HIS A O 1
ATOM 680 N N . VAL A 1 90 ? 14.270 4.348 -9.450 1.00 92.00 90 VAL A N 1
ATOM 681 C CA . VAL A 1 90 ? 14.554 4.896 -8.115 1.00 92.00 90 VAL A CA 1
ATOM 682 C C . VAL A 1 90 ? 13.265 5.279 -7.389 1.00 92.00 90 VAL A C 1
ATOM 684 O O . VAL A 1 90 ? 13.104 4.951 -6.213 1.00 92.00 90 VAL A O 1
ATOM 687 N N . LEU A 1 91 ? 12.315 5.909 -8.087 1.00 92.31 91 LEU A N 1
ATOM 688 C CA . LEU A 1 91 ? 11.024 6.293 -7.506 1.00 92.31 91 LEU A CA 1
ATOM 689 C C . LEU A 1 91 ? 10.211 5.081 -7.033 1.00 92.31 91 LEU A C 1
ATOM 691 O O . LEU A 1 91 ? 9.477 5.169 -6.051 1.00 92.31 91 LEU A O 1
ATOM 695 N N . MET A 1 92 ? 10.340 3.936 -7.704 1.00 93.19 92 MET A N 1
ATOM 696 C CA . MET A 1 92 ? 9.647 2.716 -7.291 1.00 93.19 92 MET A CA 1
ATOM 697 C C . MET A 1 92 ? 10.332 2.018 -6.128 1.00 93.19 92 MET A C 1
ATOM 699 O O . MET A 1 92 ? 9.641 1.510 -5.247 1.00 93.19 92 MET A O 1
ATOM 703 N N . LEU A 1 93 ? 11.664 2.042 -6.066 1.00 92.44 93 LEU A N 1
ATOM 704 C CA . LEU A 1 93 ? 12.392 1.510 -4.917 1.00 92.44 93 LEU A CA 1
ATOM 705 C C . LEU A 1 93 ? 11.981 2.230 -3.624 1.00 92.44 93 LEU A C 1
ATOM 707 O O . LEU A 1 93 ? 11.684 1.580 -2.622 1.00 92.44 93 LEU A O 1
ATOM 711 N N . THR A 1 94 ? 11.891 3.563 -3.659 1.00 95.38 94 THR A N 1
ATOM 712 C CA . THR A 1 94 ? 11.439 4.351 -2.504 1.00 95.38 94 THR A CA 1
ATOM 713 C C . THR A 1 94 ? 9.969 4.091 -2.185 1.00 95.38 94 THR A C 1
ATOM 715 O O . THR A 1 94 ? 9.632 3.866 -1.022 1.00 95.38 94 THR A O 1
ATOM 718 N N . ALA A 1 95 ? 9.100 4.037 -3.199 1.00 94.50 95 ALA A N 1
ATOM 719 C CA . ALA A 1 95 ? 7.687 3.727 -3.009 1.00 94.50 95 ALA A CA 1
ATOM 720 C C . ALA A 1 95 ? 7.481 2.359 -2.340 1.00 94.50 95 ALA A C 1
ATOM 722 O O . ALA A 1 95 ? 6.688 2.256 -1.407 1.00 94.50 95 ALA A O 1
ATOM 723 N N . ILE A 1 96 ? 8.206 1.317 -2.755 1.00 94.12 96 ILE A N 1
ATOM 724 C CA . ILE A 1 96 ? 8.103 -0.030 -2.172 1.00 94.12 96 ILE A CA 1
ATOM 725 C C . ILE A 1 96 ? 8.465 -0.013 -0.682 1.00 94.12 96 ILE A C 1
ATOM 727 O O . ILE A 1 96 ? 7.717 -0.560 0.128 1.00 94.12 96 ILE A O 1
ATOM 731 N N . VAL A 1 97 ? 9.560 0.653 -0.304 1.00 96.25 97 VAL A N 1
ATOM 732 C CA . VAL A 1 97 ? 9.991 0.745 1.102 1.00 96.25 97 VAL A CA 1
ATOM 733 C C . VAL A 1 97 ? 8.957 1.485 1.949 1.00 96.25 97 VAL A C 1
ATOM 735 O O . VAL A 1 97 ? 8.584 1.002 3.019 1.00 96.25 97 VAL A O 1
ATOM 738 N N . VAL A 1 98 ? 8.430 2.608 1.448 1.00 95.94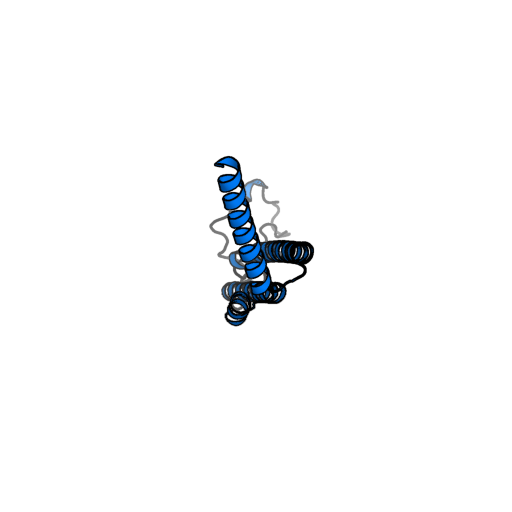 98 VAL A N 1
ATOM 739 C CA . VAL A 1 98 ? 7.337 3.338 2.112 1.00 95.94 98 VAL A CA 1
ATOM 740 C C . VAL A 1 98 ? 6.111 2.437 2.286 1.00 95.94 98 VAL A C 1
ATOM 742 O O . VAL A 1 98 ? 5.469 2.480 3.329 1.00 95.94 98 VAL A O 1
ATOM 745 N N . GLY A 1 99 ? 5.822 1.564 1.321 1.00 94.62 99 GLY A N 1
ATOM 746 C CA . GLY A 1 99 ? 4.728 0.596 1.423 1.00 94.62 99 GLY A CA 1
ATOM 747 C C . GLY A 1 99 ? 4.860 -0.436 2.506 1.00 94.62 99 GLY A C 1
ATOM 748 O O . GLY A 1 99 ? 3.928 -0.676 3.264 1.00 94.62 99 GLY A O 1
ATOM 749 N N . VAL A 1 100 ? 6.027 -1.070 2.580 1.00 95.38 100 VAL A N 1
ATOM 750 C CA . VAL A 1 100 ? 6.285 -2.066 3.622 1.00 95.38 100 VAL A CA 1
ATOM 751 C C . VAL A 1 100 ? 6.225 -1.399 4.999 1.00 95.38 100 VAL A C 1
ATOM 753 O O . VAL A 1 100 ? 5.675 -1.979 5.937 1.00 95.38 100 VAL A O 1
ATOM 756 N N . ALA A 1 101 ? 6.706 -0.157 5.119 1.00 97.12 101 ALA A N 1
ATOM 757 C CA . ALA A 1 101 ? 6.618 0.618 6.352 1.00 97.12 101 ALA A CA 1
ATOM 758 C C . ALA A 1 101 ? 5.164 0.937 6.749 1.00 97.12 101 ALA A C 1
ATOM 760 O O . ALA A 1 101 ? 4.771 0.679 7.888 1.00 97.12 101 ALA A O 1
ATOM 761 N N . THR A 1 102 ? 4.341 1.445 5.826 1.00 95.88 102 THR A N 1
ATOM 762 C CA . THR A 1 102 ? 2.932 1.766 6.114 1.00 95.88 102 THR A CA 1
ATOM 763 C C . THR A 1 102 ? 2.090 0.519 6.354 1.00 95.88 102 THR A C 1
ATOM 765 O O . THR A 1 102 ? 1.223 0.544 7.223 1.00 95.88 102 THR A O 1
ATOM 768 N N . LEU A 1 103 ? 2.372 -0.593 5.668 1.00 96.56 103 LEU A N 1
ATOM 769 C CA . LEU A 1 103 ? 1.730 -1.882 5.927 1.00 96.56 103 LEU A CA 1
ATOM 770 C C . LEU A 1 103 ? 2.037 -2.376 7.345 1.00 96.56 103 LEU A C 1
ATOM 772 O O . LEU A 1 103 ? 1.135 -2.809 8.059 1.00 96.56 103 LEU A O 1
ATOM 776 N N . SER A 1 104 ? 3.301 -2.281 7.758 1.00 97.12 104 SER A N 1
ATOM 777 C CA . SER A 1 104 ? 3.746 -2.699 9.091 1.00 97.12 104 SER A CA 1
ATOM 778 C C . SER A 1 104 ? 3.086 -1.859 10.182 1.00 97.12 104 SER A C 1
ATOM 780 O O . SER A 1 104 ? 2.565 -2.405 11.154 1.00 97.12 104 SER A O 1
ATOM 782 N N . LEU A 1 105 ? 3.046 -0.536 9.994 1.00 97.50 105 LEU A N 1
ATOM 783 C CA . LEU A 1 105 ? 2.359 0.375 10.906 1.00 97.50 105 LEU A CA 1
ATOM 784 C C . LEU A 1 105 ? 0.848 0.109 10.935 1.00 97.50 105 LEU A C 1
ATOM 786 O O . LEU A 1 105 ? 0.262 0.046 12.010 1.00 97.50 105 LEU A O 1
ATOM 790 N N . GLY A 1 106 ? 0.225 -0.097 9.774 1.00 96.88 106 GLY A N 1
ATOM 791 C CA . GLY A 1 106 ? -1.194 -0.421 9.664 1.00 96.88 106 GLY A CA 1
ATOM 792 C C . GLY A 1 106 ? -1.553 -1.711 10.401 1.00 96.88 106 GLY A C 1
ATOM 793 O O . GLY A 1 106 ? -2.501 -1.720 11.180 1.00 96.88 106 GLY A O 1
ATOM 794 N N . LEU A 1 107 ? -0.765 -2.779 10.239 1.00 97.19 107 LEU A N 1
ATOM 795 C CA . LEU A 1 107 ? -0.946 -4.022 10.998 1.00 97.19 107 LEU A CA 1
ATOM 796 C C . LEU A 1 107 ? -0.770 -3.804 12.502 1.00 97.19 107 LEU A C 1
ATOM 798 O O . LEU A 1 107 ? -1.592 -4.284 13.279 1.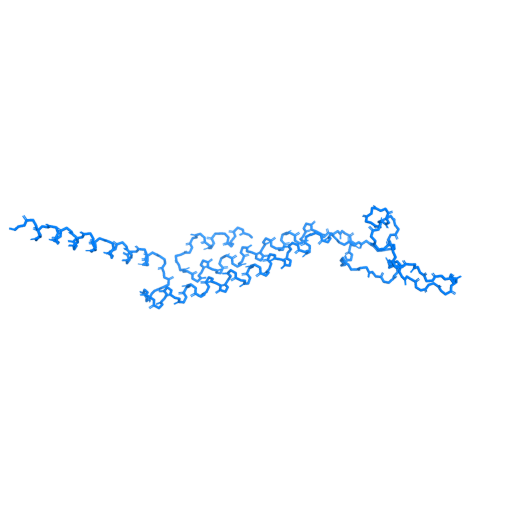00 97.19 107 LEU A O 1
ATOM 802 N N . ALA A 1 108 ? 0.264 -3.071 12.918 1.00 98.00 108 ALA A N 1
ATOM 803 C CA . ALA A 1 108 ? 0.494 -2.776 14.329 1.00 98.00 108 ALA A CA 1
ATOM 804 C C . ALA A 1 108 ? -0.689 -2.014 14.951 1.00 98.00 108 ALA A C 1
ATOM 806 O O . ALA A 1 108 ? -1.127 -2.352 16.051 1.00 98.00 108 ALA A O 1
ATOM 807 N N . LEU A 1 109 ? -1.247 -1.038 14.230 1.00 97.12 109 LEU A N 1
ATOM 808 C CA . LEU A 1 109 ? -2.442 -0.309 14.653 1.00 97.12 109 LEU A CA 1
ATOM 809 C C . LEU A 1 109 ? -3.667 -1.224 14.736 1.00 97.12 109 LEU A C 1
ATOM 811 O O . LEU A 1 109 ? -4.379 -1.177 15.731 1.00 97.12 109 LEU A O 1
ATOM 815 N N . ILE A 1 110 ? -3.890 -2.100 13.754 1.00 96.81 110 ILE A N 1
ATOM 816 C CA . ILE A 1 110 ? -5.018 -3.047 13.771 1.00 96.81 110 ILE A CA 1
ATOM 817 C C . ILE A 1 110 ? -4.925 -4.001 14.965 1.00 96.81 110 ILE A C 1
ATOM 819 O O . ILE A 1 110 ? -5.932 -4.258 15.622 1.00 96.81 110 ILE A O 1
ATOM 823 N N . VAL A 1 111 ? -3.728 -4.504 15.278 1.00 97.19 111 VAL A N 1
ATOM 824 C CA . VAL A 1 111 ? -3.517 -5.351 16.461 1.00 97.19 111 VAL A CA 1
ATOM 825 C C . VAL A 1 111 ? -3.857 -4.580 17.736 1.00 97.19 111 VAL A C 1
ATOM 827 O O . VAL A 1 111 ? -4.588 -5.101 18.574 1.00 97.19 111 VAL A O 1
ATOM 830 N N . ARG A 1 112 ? -3.409 -3.325 17.860 1.00 97.38 112 ARG A N 1
ATOM 831 C CA . ARG A 1 112 ? -3.720 -2.481 19.025 1.00 97.38 112 ARG A CA 1
ATOM 832 C C . ARG A 1 112 ? -5.202 -2.145 19.149 1.00 97.38 112 ARG A C 1
ATOM 834 O O . ARG A 1 112 ? -5.729 -2.178 20.255 1.00 97.38 112 ARG A O 1
ATOM 841 N N . ILE A 1 113 ? -5.885 -1.890 18.037 1.00 96.44 113 ILE A N 1
ATOM 842 C CA . ILE A 1 113 ? -7.339 -1.677 18.019 1.00 96.44 113 ILE A CA 1
ATOM 843 C C . ILE A 1 113 ? -8.055 -2.942 18.493 1.00 96.44 113 ILE A C 1
ATOM 845 O O . ILE A 1 113 ? -8.914 -2.865 19.365 1.00 96.44 113 ILE A O 1
ATOM 849 N N . ARG A 1 114 ? -7.654 -4.118 18.001 1.00 96.56 114 ARG A N 1
ATOM 850 C CA . ARG A 1 114 ? -8.241 -5.389 18.437 1.00 96.56 114 ARG A CA 1
ATOM 851 C C . ARG A 1 114 ? -8.035 -5.648 19.929 1.00 96.56 114 ARG A C 1
ATOM 853 O O . ARG A 1 114 ? -8.931 -6.182 20.569 1.00 96.56 114 ARG A O 1
ATOM 860 N N . GLU A 1 115 ? -6.873 -5.299 20.478 1.00 96.94 115 GLU A N 1
ATOM 861 C CA . GLU A 1 115 ? -6.594 -5.424 21.915 1.00 96.94 115 GLU A CA 1
ATOM 862 C C . GLU A 1 115 ? -7.448 -4.473 22.769 1.00 96.94 115 GLU A C 1
ATOM 864 O O . GLU A 1 115 ? -7.861 -4.863 23.857 1.00 96.94 115 GLU A O 1
ATOM 869 N N . ALA A 1 116 ? -7.724 -3.256 22.288 1.00 95.44 116 ALA A N 1
ATOM 870 C CA . ALA A 1 116 ? -8.487 -2.246 23.025 1.00 95.44 116 ALA A CA 1
ATOM 871 C C . ALA A 1 116 ? -10.013 -2.415 22.907 1.00 95.44 116 ALA A C 1
ATOM 873 O O . ALA A 1 116 ? -10.719 -2.287 23.902 1.00 95.44 116 ALA A O 1
ATOM 874 N N . TYR A 1 117 ? -10.519 -2.718 21.708 1.00 95.25 117 TYR A N 1
ATOM 875 C CA . TYR A 1 117 ? -11.957 -2.786 21.412 1.00 95.25 117 TYR A CA 1
ATOM 876 C C . TYR A 1 117 ? -12.500 -4.219 21.346 1.00 95.25 117 TYR A C 1
ATOM 878 O O . TYR A 1 117 ? -13.707 -4.425 21.380 1.00 95.25 117 TYR A O 1
ATOM 886 N N . GLY A 1 118 ? -11.637 -5.229 21.201 1.00 95.19 118 GLY A N 1
ATOM 887 C CA . GLY A 1 118 ? -12.050 -6.624 21.011 1.00 95.19 118 GLY A CA 1
ATOM 888 C C . GLY A 1 118 ? -12.507 -6.97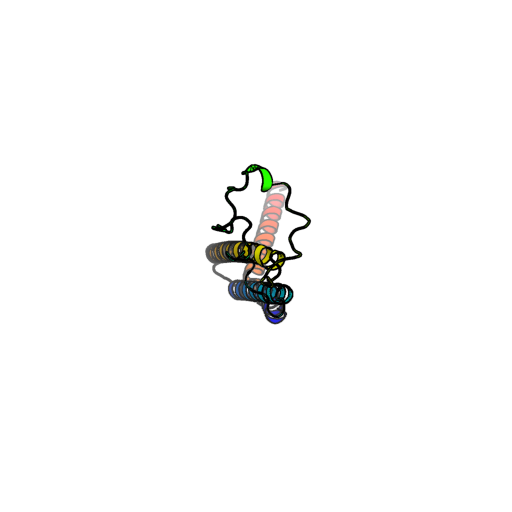8 19.588 1.00 95.19 118 GLY A C 1
ATOM 889 O O . GLY A 1 118 ? -12.718 -8.157 19.304 1.00 95.19 118 GLY A O 1
ATOM 890 N N . THR A 1 119 ? -12.596 -6.003 18.677 1.00 96.25 119 THR A N 1
ATOM 891 C CA . THR A 1 119 ? -13.053 -6.182 17.289 1.00 96.25 119 THR A CA 1
ATOM 892 C C . THR A 1 119 ? -12.087 -5.573 16.265 1.00 96.25 119 THR A C 1
ATOM 894 O O . THR A 1 119 ? -11.177 -4.815 16.605 1.00 96.25 119 THR A O 1
ATOM 897 N N . ILE A 1 120 ? -12.248 -5.964 15.000 1.00 95.69 120 ILE A N 1
ATOM 898 C CA . ILE A 1 120 ? -11.508 -5.448 13.836 1.00 95.69 120 ILE A CA 1
ATOM 899 C C . ILE A 1 120 ? -12.440 -4.877 12.758 1.00 95.69 120 ILE A C 1
ATOM 901 O O . ILE A 1 120 ? -11.983 -4.597 11.646 1.00 95.69 120 ILE A O 1
ATOM 905 N N . GLU A 1 121 ? -13.728 -4.742 13.065 1.00 96.94 121 GLU A N 1
ATOM 906 C CA . GLU A 1 121 ? -14.735 -4.148 12.187 1.00 96.94 121 GLU A CA 1
ATOM 907 C C . GLU A 1 121 ? -14.866 -2.651 12.503 1.00 96.94 121 GLU A C 1
ATOM 909 O O . GLU A 1 121 ? -14.981 -2.241 13.659 1.00 96.94 121 GLU A O 1
ATOM 914 N N . ALA A 1 122 ? -14.739 -1.803 11.482 1.00 93.75 122 ALA A N 1
ATOM 915 C CA . ALA A 1 122 ? -14.621 -0.356 11.671 1.00 93.75 122 ALA A CA 1
ATOM 916 C C . ALA A 1 122 ? -15.932 0.319 12.109 1.00 93.75 122 ALA A C 1
ATOM 918 O O . ALA A 1 122 ? -15.906 1.361 12.764 1.00 93.75 122 ALA A O 1
ATOM 919 N N . ASP A 1 123 ? -17.068 -0.238 11.711 1.00 95.31 123 ASP A N 1
ATOM 920 C CA . ASP A 1 123 ? -18.407 0.182 12.109 1.00 95.31 123 ASP A CA 1
ATOM 921 C C . ASP A 1 123 ? -18.655 -0.074 13.600 1.00 95.31 123 ASP A C 1
ATOM 923 O O . ASP A 1 123 ? -19.086 0.848 14.293 1.00 95.31 123 ASP A O 1
ATOM 927 N N . GLU A 1 124 ? -18.276 -1.251 14.103 1.00 95.81 124 GLU A N 1
ATOM 928 C CA . GLU A 1 124 ? -18.364 -1.594 15.528 1.00 95.81 124 GLU A CA 1
ATOM 929 C C . GLU A 1 124 ? -17.484 -0.675 16.390 1.00 95.81 124 GLU A C 1
ATOM 931 O O . GLU A 1 124 ? -17.943 -0.134 17.397 1.00 95.81 124 GLU A O 1
ATOM 936 N N . VAL A 1 125 ? -16.233 -0.426 15.975 1.00 94.50 125 VAL A N 1
ATOM 937 C CA . VAL A 1 125 ? -15.324 0.504 16.680 1.00 94.50 125 VAL A CA 1
ATOM 938 C C . VAL A 1 125 ? -15.949 1.898 16.795 1.00 94.50 125 VAL A C 1
ATOM 940 O O . VAL A 1 125 ? -15.950 2.496 17.870 1.00 94.50 125 VAL A O 1
ATOM 943 N N . ARG A 1 126 ? -16.533 2.402 15.702 1.00 93.94 126 ARG A N 1
ATOM 944 C CA . ARG A 1 126 ? -17.179 3.721 15.669 1.00 93.94 126 ARG A CA 1
ATOM 945 C C . ARG A 1 126 ? -18.402 3.795 16.583 1.00 93.94 126 ARG A C 1
ATOM 947 O O . ARG A 1 126 ? -18.682 4.855 17.140 1.00 93.94 126 ARG A O 1
ATOM 954 N N . GLU A 1 127 ? -19.150 2.705 16.710 1.00 95.31 127 GLU A N 1
ATOM 955 C CA . GLU A 1 127 ? -20.300 2.642 17.609 1.00 95.31 127 GLU A CA 1
ATOM 956 C C . GLU A 1 127 ? -19.869 2.686 19.080 1.00 95.31 127 GLU A C 1
ATOM 958 O O . GLU A 1 127 ? -20.426 3.472 19.849 1.00 95.31 127 GLU A O 1
ATOM 963 N N . ILE A 1 128 ? -18.836 1.924 19.453 1.00 94.06 128 ILE A N 1
ATOM 964 C CA . ILE A 1 128 ? -18.280 1.914 20.815 1.00 94.06 128 ILE A CA 1
ATOM 965 C C . ILE A 1 128 ? -17.773 3.308 21.212 1.00 94.06 128 ILE A C 1
ATOM 967 O O . ILE A 1 128 ? -18.086 3.789 22.305 1.00 94.06 128 ILE A O 1
ATOM 971 N N . ASP A 1 129 ? -17.046 3.990 20.322 1.00 94.31 129 ASP A N 1
ATOM 972 C CA . ASP A 1 129 ? -16.569 5.359 20.565 1.00 94.31 129 ASP A CA 1
ATOM 973 C C . ASP A 1 129 ? -17.727 6.333 20.811 1.00 94.31 129 ASP A C 1
ATOM 975 O O . ASP A 1 129 ? -17.687 7.140 21.741 1.00 94.31 129 ASP A O 1
ATOM 979 N N . MET A 1 130 ? -18.793 6.234 20.012 1.00 93.81 130 MET A N 1
ATOM 980 C CA . MET A 1 130 ? -19.956 7.109 20.148 1.00 93.81 130 MET A CA 1
ATOM 981 C C . MET A 1 130 ? -20.725 6.844 21.448 1.00 93.81 130 MET A C 1
ATOM 983 O O . MET A 1 130 ? -21.140 7.791 22.114 1.00 93.81 130 MET A O 1
ATOM 987 N N . GLN A 1 131 ? -20.874 5.580 21.851 1.00 93.25 131 GLN A N 1
ATOM 988 C CA . GLN A 1 131 ? -21.487 5.226 23.136 1.00 93.25 131 GLN A CA 1
ATOM 989 C C . GLN A 1 131 ? -20.660 5.733 24.324 1.00 93.25 131 GLN A C 1
ATOM 991 O O . GLN A 1 131 ? -21.220 6.266 25.281 1.00 93.25 131 GLN A O 1
ATOM 996 N N . THR A 1 132 ? -19.333 5.618 24.246 1.00 91.69 132 THR A N 1
ATOM 997 C CA . THR A 1 132 ? -18.422 6.082 25.302 1.00 91.69 132 THR A CA 1
ATOM 998 C C . THR A 1 132 ? -18.475 7.603 25.453 1.00 91.69 132 THR A C 1
ATOM 1000 O O . THR A 1 132 ? -18.552 8.099 26.574 1.00 91.69 132 THR A O 1
ATOM 1003 N N . ALA A 1 133 ? -18.513 8.346 24.343 1.00 92.19 133 ALA A N 1
ATOM 1004 C CA . ALA A 1 133 ? -18.637 9.803 24.362 1.00 92.19 133 ALA A CA 1
ATOM 1005 C C . ALA A 1 133 ? -19.963 10.269 24.992 1.00 92.19 133 ALA A C 1
ATOM 1007 O O . ALA A 1 133 ? -19.964 11.132 25.867 1.00 92.19 133 ALA A O 1
ATOM 1008 N N . LEU A 1 134 ? -21.086 9.649 24.615 1.00 92.12 134 LEU A N 1
ATOM 1009 C CA . LEU A 1 134 ? -22.398 9.967 25.192 1.00 92.12 134 LEU A CA 1
ATOM 1010 C C . LEU A 1 134 ? -22.468 9.643 26.692 1.00 92.12 134 LEU A C 1
ATOM 1012 O O . LEU A 1 134 ? -23.087 10.383 27.455 1.00 92.12 134 LEU A O 1
ATOM 1016 N N . ALA A 1 135 ? -21.838 8.551 27.134 1.00 90.50 135 ALA A N 1
ATOM 1017 C CA . ALA A 1 135 ? -21.774 8.205 28.553 1.00 90.50 135 ALA A CA 1
ATOM 1018 C C . ALA A 1 135 ? -21.001 9.262 29.359 1.00 90.50 135 ALA A C 1
ATOM 1020 O O . ALA A 1 135 ? -21.467 9.676 30.418 1.00 90.50 135 ALA A O 1
ATOM 1021 N N . GLN A 1 136 ? -19.881 9.752 28.821 1.00 90.50 136 GLN A N 1
ATOM 1022 C CA . GLN A 1 136 ? -19.084 10.815 29.438 1.00 90.50 136 GLN A CA 1
ATOM 1023 C C . GLN A 1 136 ? -19.849 12.141 29.534 1.00 90.50 136 GLN A C 1
ATOM 1025 O O . GLN A 1 136 ? -19.776 12.813 30.560 1.00 90.50 136 GLN A O 1
ATOM 1030 N N . GLU A 1 137 ? -20.615 12.510 28.503 1.00 89.31 137 GLU A N 1
ATOM 1031 C CA . GLU A 1 137 ? -21.475 13.703 28.539 1.00 89.31 137 GLU A CA 1
ATOM 1032 C C . GLU A 1 137 ? -22.565 13.588 29.615 1.00 89.31 137 GLU A C 1
ATOM 1034 O O . GLU A 1 137 ? -22.785 14.524 30.382 1.00 89.31 137 GLU A O 1
ATOM 1039 N N . LEU A 1 138 ? -23.219 12.426 29.721 1.00 88.06 138 LEU A N 1
ATOM 1040 C CA . LEU A 1 138 ? -24.254 12.183 30.732 1.00 88.06 138 LEU A CA 1
ATOM 1041 C C . LEU A 1 138 ? -23.703 12.187 32.162 1.00 88.06 138 LEU A C 1
ATOM 1043 O O . LEU A 1 138 ? -24.413 12.596 33.080 1.00 88.06 138 LEU A O 1
ATOM 1047 N N . GLU A 1 139 ? -22.483 11.694 32.369 1.00 87.88 139 GLU A N 1
ATOM 1048 C CA . GLU A 1 139 ? -21.798 11.758 33.663 1.00 87.88 139 GLU A CA 1
ATOM 1049 C C . GLU A 1 139 ? -21.425 13.202 34.018 1.00 87.88 139 GLU A C 1
ATOM 1051 O O . GLU A 1 139 ? -21.772 13.660 35.104 1.00 87.88 139 GLU A O 1
ATOM 1056 N N . ALA A 1 140 ? -20.865 13.968 33.078 1.00 87.75 140 ALA A N 1
ATOM 1057 C CA . ALA A 1 140 ? -20.546 15.379 33.295 1.00 87.75 140 ALA A CA 1
ATOM 1058 C C . ALA A 1 140 ? -21.789 16.224 33.644 1.00 87.75 140 ALA A C 1
ATOM 1060 O O . ALA A 1 140 ? -21.748 17.055 34.552 1.00 87.75 140 ALA A O 1
ATOM 1061 N N . ASP A 1 141 ? -22.919 15.985 32.974 1.00 88.06 141 ASP A N 1
ATOM 1062 C CA . ASP A 1 141 ? -24.187 16.665 33.265 1.00 88.06 141 ASP A CA 1
ATOM 1063 C C . ASP A 1 141 ? -24.750 16.312 34.651 1.00 88.06 141 ASP A C 1
ATOM 1065 O O . ASP A 1 141 ? -25.406 17.145 35.289 1.00 88.06 141 ASP A O 1
ATOM 1069 N N . LYS A 1 142 ? -24.529 15.078 35.125 1.00 85.50 142 LYS A N 1
ATOM 1070 C CA . LYS A 1 142 ? -24.910 14.665 36.484 1.00 85.50 142 LYS A CA 1
ATOM 1071 C C . LYS A 1 142 ? -24.041 15.360 37.522 1.00 85.50 142 LYS A C 1
ATOM 1073 O O . LYS A 1 142 ? -24.601 15.940 38.446 1.00 85.50 142 LYS A O 1
ATOM 1078 N N . ASP A 1 143 ? -22.729 15.390 37.323 1.00 85.44 143 ASP A N 1
ATOM 1079 C CA . ASP A 1 143 ? -21.788 16.042 38.238 1.00 85.44 143 ASP A CA 1
ATOM 1080 C C . ASP A 1 143 ? -22.074 17.546 38.365 1.00 85.44 143 ASP A C 1
ATOM 1082 O O . ASP A 1 143 ? -22.050 18.101 39.463 1.00 85.44 143 ASP A O 1
ATOM 1086 N N . ILE A 1 144 ? -22.423 18.214 37.259 1.00 82.00 144 ILE A N 1
ATOM 1087 C CA . ILE A 1 144 ? -22.838 19.625 37.276 1.00 82.00 144 ILE A CA 1
ATOM 1088 C C . ILE A 1 144 ? -24.136 19.802 38.067 1.00 82.00 144 ILE A C 1
ATOM 1090 O O . ILE A 1 144 ? -24.243 20.730 38.871 1.00 82.00 144 ILE A O 1
ATOM 1094 N N . LYS A 1 145 ? -25.127 18.925 37.860 1.00 81.31 145 LYS A N 1
ATOM 1095 C CA . LYS A 1 145 ? -26.397 18.987 38.596 1.00 81.31 145 LYS A CA 1
ATOM 1096 C C . LYS A 1 145 ? -26.194 18.755 40.089 1.00 81.31 145 LYS A C 1
ATOM 1098 O O . LYS A 1 145 ? -26.762 19.509 40.872 1.00 81.31 145 LYS A O 1
ATOM 1103 N N . GLU A 1 146 ? -25.367 17.788 40.471 1.00 80.19 146 GLU A N 1
ATOM 1104 C CA . GLU A 1 146 ? -25.029 17.500 41.868 1.00 80.19 146 GLU A CA 1
ATOM 1105 C C . GLU A 1 146 ? -24.206 18.621 42.518 1.00 80.19 146 GLU A C 1
ATOM 1107 O O . GLU A 1 146 ? -24.457 18.957 43.668 1.00 80.19 146 GLU A O 1
ATOM 1112 N N . ALA A 1 147 ? -23.287 19.264 41.790 1.00 75.06 147 ALA A N 1
ATOM 1113 C CA . ALA A 1 147 ? -22.519 20.407 42.295 1.00 75.06 147 ALA A CA 1
ATOM 1114 C C . ALA A 1 147 ? -23.340 21.708 42.406 1.00 75.06 147 ALA A C 1
ATOM 1116 O O . ALA A 1 147 ? -22.925 22.644 43.091 1.00 75.06 147 ALA A O 1
ATOM 1117 N N . SER A 1 148 ? -24.474 21.793 41.702 1.00 69.69 148 SER A N 1
ATOM 1118 C CA . SER A 1 148 ? -25.372 22.958 41.697 1.00 69.69 148 SER A CA 1
ATOM 1119 C C . SER A 1 148 ? -26.550 22.867 42.680 1.00 69.69 148 SER A C 1
ATOM 1121 O O . SER A 1 148 ? -27.305 23.836 42.797 1.00 69.69 148 SER A O 1
ATOM 1123 N N . ALA A 1 149 ? -26.715 21.722 43.351 1.00 63.00 149 ALA A N 1
ATOM 1124 C CA . ALA A 1 149 ? -27.765 21.433 44.331 1.00 63.00 149 ALA A CA 1
ATOM 1125 C C . ALA A 1 149 ? -27.247 21.564 45.772 1.00 63.00 149 ALA A C 1
ATOM 1127 O O . ALA A 1 149 ? -28.049 21.997 46.632 1.00 63.00 149 ALA A O 1
#

pLDDT: mean 83.32, std 16.89, range [40.66, 98.0]

Sequence (149 aa):
MMIGLYIAFSAENLIKRLVGLSIFQTTICLFYVSLGKVSGGTAPILLPEDTPYHYDPVHEGAPAPDSLVAAAGDRFADLHHVYSNPLPHVLMLTAIVVGVATLSLGLALIVRIREAYGTIEADEVREIDMQTALAQELEADKDIKEASA

Solvent-accessible surface area (backbone atoms only — not comparable to full-atom values): 8676 Å² total; per-residue (Å²): 78,71,67,15,52,46,35,38,70,71,40,52,39,52,67,52,19,51,53,11,48,51,48,24,51,56,37,51,45,55,54,46,46,60,73,27,60,43,91,84,34,42,72,72,63,83,49,70,93,57,39,100,75,59,86,52,95,85,58,96,65,84,79,68,85,78,59,78,79,76,62,87,79,80,66,85,82,75,56,91,66,53,55,23,52,57,63,42,56,54,55,40,55,53,50,52,54,54,46,56,51,51,51,52,51,50,51,54,49,50,52,51,44,30,72,75,71,72,48,58,41,51,64,61,54,54,49,53,52,51,53,52,52,54,51,52,52,55,50,53,56,47,53,52,52,62,77,73,106

Secondary structure (DSSP, 8-state):
-HHHHHHHHH--BHHHHHHHHHHHHHHHHHHHHHHHPPTTPBPSS--GGG-TT---TT---PPPGGGGTT-SSS-TT--SS-B--HHHHHHHHHHHHHHHHHHHHHHHHHHHHHHHHS--BHHHHHHHHHHHHHHHHHHHHHHHHHHT-

Foldseek 3Di:
DVQLVCQLPPAQFLVSVLVSVLVVLVVVLVVLVVVQDDVQADEPDDDLVRDPQNPDVVDPDDDDPPPPPPPPPDSPPDDPGHHTHVVSVVVSVVSVVVSVVVSVVSVVVQVVLCVVQVDRGNVSSVVVVVVVVVVVVVVVVVVVVVVVD

Radius of gyration: 28.85 Å; Cα contacts (8 Å, |Δi|>4): 113; chains: 1; bounding box: 77×30×72 Å

Nearest PDB structures (foldseek):
  6cfw-assembly1_G  TM=7.818E-01  e=1.777E-03  Pyrococcus furiosus COM1
  7p64-assembly1_K  TM=9.358E-01  e=2.602E-02  Escherichia coli BL21(DE3)